Protein 7MSL (pdb70)

Foldseek 3Di:
DDDDLVCPVVQLDPVNLVVLPPDPPVPSVVVNVVSVVVVVVSVVVVVVVVVVVVVVVVVVVVVVVVVVVVVVVVVVVVVVVVVVVDDD

Secondary structure (DSSP, 8-state):
----TTTHHHHS-HHHHHHGGGS-HHHHHHHHHHHHHHHHHHHHHHHHHHHHHHHHHHHHHHHHHHHHHHHHHHHHHHHHHHHTT---

Sequence (88 aa):
MKITSSNFATIATSENFAKLSSVLPKNHREPIKGLFKSAVEQFSSARDFFKNENYSKELAEKFNKEAVNEAVEKLQKAIDLAEKQGIQF

Solvent-accessible surface area: 7779 Å² total; per-residue (Å²): 209,170,89,64,91,106,42,33,62,100,38,29,47,100,70,47,58,61,147,30,70,128,53,88,137,98,104,59,88,79,71,38,34,134,45,107,66,44,55,106,138,60,44,65,58,97,87,136,139,122,87,86,58,133,52,120,68,73,61,92,127,120,96,143,105,54,86,93,91,58,93,117,132,118,100,132,53,53,53,92,24,94,160,146,45,93,163,164

Structure (mmCIF, N/CA/C/O backbone):
data_7MSL
#
_entry.id   7MSL
#
_cell.length_a   82.450
_cell.length_b   82.450
_cell.length_c   27.340
_cell.angle_alpha   90.000
_cell.angle_beta   90.000
_cell.angle_gamma   90.000
#
_symmetry.space_group_name_H-M   'P 4 21 2'
#
loop_
_entity.id
_entity.type
_entity.pdbx_description
1 polymer AcrIIC4
2 non-polymer 'IODIDE ION'
3 water water
#
loop_
_atom_site.group_PDB
_atom_site.id
_atom_site.type_symbol
_atom_site.label_atom_id
_atom_site.label_alt_id
_atom_site.label_comp_id
_atom_site.label_asym_id
_atom_site.label_entity_id
_atom_site.label_seq_id
_atom_site.pdbx_PDB_ins_code
_atom_site.Cartn_x
_atom_site.Cartn_y
_atom_site.Cartn_z
_atom_site.occupancy
_atom_site.B_iso_or_equiv
_atom_site.auth_seq_id
_atom_site.auth_comp_id
_atom_site.auth_asym_id
_atom_site.auth_atom_id
_atom_site.pdbx_PDB_model_num
ATOM 1 N N . MET A 1 5 ? 58.45431 12.09271 -3.69683 1.000 70.66036 1 MET A N 1
ATOM 2 C CA . MET A 1 5 ? 57.12387 12.65137 -3.47023 1.000 70.06270 1 MET A CA 1
ATOM 3 C C . MET A 1 5 ? 57.21179 14.04787 -2.85112 1.000 66.12041 1 MET A C 1
ATOM 4 O O . MET A 1 5 ? 57.51693 14.19261 -1.66629 1.000 61.73054 1 MET A O 1
ATOM 9 N N . LYS A 1 6 ? 56.93757 15.06937 -3.66182 1.000 62.69902 2 LYS A N 1
ATOM 10 C CA . LYS A 1 6 ? 57.09232 16.46260 -3.26183 1.000 56.89378 2 LYS A CA 1
ATOM 11 C C . LYS A 1 6 ? 55.75976 17.02714 -2.78668 1.000 53.89914 2 LYS A C 1
ATOM 12 O O . LYS A 1 6 ? 54.75066 16.93672 -3.49416 1.000 60.56459 2 LYS A O 1
ATOM 18 N N . ILE A 1 7 ? 55.76873 17.62481 -1.59868 1.000 38.74088 3 ILE A N 1
ATOM 19 C CA . ILE A 1 7 ? 54.57005 18.13431 -0.94956 1.000 32.12969 3 ILE A CA 1
ATOM 20 C C . ILE A 1 7 ? 54.54786 19.65148 -1.06583 1.000 35.12221 3 ILE A C 1
ATOM 21 O O . ILE A 1 7 ? 55.57995 20.31703 -0.91136 1.000 34.54837 3 ILE A O 1
ATOM 26 N N . THR A 1 8 ? 53.37634 20.19065 -1.37952 1.000 36.31830 4 THR A N 1
ATOM 27 C CA . THR A 1 8 ? 53.15290 21.62887 -1.42879 1.000 38.01780 4 THR A CA 1
ATOM 28 C C . THR A 1 8 ? 51.85228 21.94275 -0.70125 1.000 39.24280 4 THR A C 1
ATOM 29 O O . THR A 1 8 ? 51.12965 21.04694 -0.25383 1.000 44.44162 4 THR A O 1
ATOM 33 N N . SER A 1 9 ? 51.55376 23.23738 -0.59125 1.000 38.00499 5 SER A N 1
ATOM 34 C CA . SER A 1 9 ? 50.28398 23.65272 -0.00795 1.000 37.23382 5 SER A CA 1
ATOM 35 C C . SER A 1 9 ? 49.10102 23.12917 -0.81065 1.000 38.49194 5 SER A C 1
ATOM 36 O O . SER A 1 9 ? 48.05112 22.81712 -0.23832 1.000 39.83902 5 SER A O 1
ATOM 39 N N . SER A 1 10 ? 49.25991 23.00502 -2.12936 1.000 45.77139 6 SER A N 1
ATOM 40 C CA . SER A 1 10 ? 48.14440 22.63930 -2.99418 1.000 48.24630 6 SER A CA 1
ATOM 41 C C . SER A 1 10 ? 47.77606 21.16681 -2.85820 1.000 47.31913 6 SER A C 1
ATOM 42 O O . SER A 1 10 ? 46.59471 20.81423 -2.93829 1.000 47.68869 6 SER A O 1
ATOM 45 N N . ASN A 1 11 ? 48.76130 20.29232 -2.65485 1.000 40.37576 7 ASN A N 1
ATOM 46 C CA . ASN A 1 11 ? 48.51498 18.85492 -2.61866 1.000 39.25445 7 ASN A CA 1
ATOM 47 C C . ASN A 1 11 ? 48.55450 18.27808 -1.20921 1.000 34.01305 7 ASN A C 1
ATOM 48 O O . ASN A 1 11 ? 48.43947 17.05777 -1.05341 1.000 37.52713 7 ASN A O 1
ATOM 53 N N . PHE A 1 12 ? 48.72924 19.12257 -0.18686 1.000 31.06252 8 PHE A N 1
ATOM 54 C CA . PHE A 1 12 ? 48.82568 18.64345 1.19008 1.000 32.35526 8 PHE A CA 1
ATOM 55 C C . PHE A 1 12 ? 47.68171 17.69453 1.53413 1.000 26.38261 8 PHE A C 1
ATOM 56 O O . PHE A 1 12 ? 47.90703 16.57114 2.00035 1.000 28.49053 8 PHE A O 1
ATOM 64 N N . ALA A 1 13 ? 46.44381 18.13316 1.29842 1.000 24.46822 9 ALA A N 1
ATOM 65 C CA . ALA A 1 13 ? 45.27424 17.36364 1.70325 1.000 27.73603 9 ALA A CA 1
ATOM 66 C C . ALA A 1 13 ? 45.14043 16.05665 0.94057 1.000 35.99527 9 ALA A C 1
ATOM 67 O O . ALA A 1 13 ? 44.50841 15.12540 1.44766 1.000 32.75013 9 ALA A O 1
ATOM 69 N N . THR A 1 14 ? 45.70059 15.96732 -0.26636 1.000 38.78102 10 THR A N 1
ATOM 70 C CA . THR A 1 14 ? 45.64312 14.71681 -1.00841 1.000 42.55850 10 THR A CA 1
ATOM 71 C C . THR A 1 14 ? 46.63350 13.68412 -0.49056 1.000 36.72875 10 THR A C 1
ATOM 72 O O . THR A 1 14 ? 46.49592 12.50047 -0.81613 1.000 41.18417 10 THR A O 1
ATOM 76 N N . ILE A 1 15 ? 47.61987 14.09244 0.30641 1.000 30.62839 11 ILE A N 1
ATOM 77 C CA . ILE A 1 15 ? 48.61737 13.17907 0.84238 1.000 28.77858 11 ILE A CA 1
ATOM 78 C C . ILE A 1 15 ? 48.39415 12.89976 2.32478 1.000 31.68200 11 ILE A C 1
ATOM 79 O O . ILE A 1 15 ? 48.55087 11.76069 2.77349 1.000 28.52348 11 ILE A O 1
ATOM 84 N N . ALA A 1 16 ? 48.02223 13.92037 3.09980 1.000 27.43842 12 ALA A N 1
ATOM 85 C CA . ALA A 1 16 ? 47.75914 13.76456 4.53161 1.000 24.87868 12 ALA A CA 1
ATOM 86 C C . ALA A 1 16 ? 46.36362 13.17219 4.71885 1.000 32.40371 12 ALA A C 1
ATOM 87 O O . ALA A 1 16 ? 45.40458 13.84831 5.09963 1.000 29.04606 12 ALA A O 1
ATOM 89 N N . THR A 1 17 ? 46.25559 11.87255 4.46447 1.000 23.69411 13 THR A N 1
ATOM 90 C CA . THR A 1 17 ? 44.98086 11.17183 4.51244 1.000 23.39894 13 THR A CA 1
ATOM 91 C C . THR A 1 17 ? 45.03725 10.04043 5.53251 1.000 28.74960 13 THR A C 1
ATOM 92 O O . THR A 1 17 ? 46.11921 9.58675 5.93183 1.000 28.32579 13 THR A O 1
ATOM 96 N N . SER A 1 18 ? 43.84061 9.57943 5.92993 1.000 28.22323 14 SER A N 1
ATOM 97 C CA . SER A 1 18 ? 43.73256 8.42032 6.80540 1.000 28.62021 14 SER A CA 1
ATOM 98 C C . SER A 1 18 ? 44.42582 7.21777 6.19216 1.000 27.34031 14 SER A C 1
ATOM 99 O O . SER A 1 18 ? 45.12076 6.47118 6.89030 1.000 31.41149 14 SER A O 1
ATOM 102 N N . GLU A 1 19 ? 44.23076 7.00610 4.88632 1.000 32.26065 15 GLU A N 1
ATOM 103 C CA . GLU A 1 19 ? 44.83433 5.85819 4.21796 1.000 37.62049 15 GLU A CA 1
ATOM 104 C C . GLU A 1 19 ? 46.35052 5.87617 4.35229 1.000 36.28128 15 GLU A C 1
ATOM 105 O O . GLU A 1 19 ? 46.96620 4.84807 4.65382 1.000 30.74089 15 GLU A O 1
ATOM 107 N N . ASN A 1 20 ? 46.97310 7.03836 4.14643 1.000 28.94330 16 ASN A N 1
ATOM 108 C CA . ASN A 1 20 ? 48.42795 7.09918 4.23464 1.000 30.60918 16 ASN A CA 1
ATOM 109 C C . ASN A 1 20 ? 48.90110 6.97069 5.67690 1.000 28.15716 16 ASN A C 1
ATOM 110 O O . ASN A 1 20 ? 49.90799 6.30599 5.94340 1.000 33.64047 16 ASN A O 1
ATOM 115 N N . PHE A 1 21 ? 48.17915 7.58485 6.62102 1.000 29.35181 17 PHE A N 1
ATOM 116 C CA . PHE A 1 21 ? 48.53363 7.45380 8.03254 1.000 24.06874 17 PHE A CA 1
ATOM 117 C C . PHE A 1 21 ? 48.52267 5.99241 8.46391 1.000 30.87858 17 PHE A C 1
ATOM 118 O O . PHE A 1 21 ? 49.43302 5.53397 9.16752 1.000 30.98748 17 PHE A O 1
ATOM 126 N N . ALA A 1 22 ? 47.50618 5.24286 8.02784 1.000 29.45799 18 ALA A N 1
ATOM 127 C CA . ALA A 1 22 ? 47.39410 3.83510 8.39502 1.000 35.30994 18 ALA A CA 1
ATOM 128 C C . ALA A 1 22 ? 48.57075 3.01776 7.88067 1.000 34.52591 18 ALA A C 1
ATOM 129 O O . ALA A 1 22 ? 48.94537 2.01662 8.50336 1.000 36.08545 18 ALA A O 1
ATOM 131 N N . LYS A 1 23 ? 49.16203 3.41563 6.75000 1.000 27.21532 19 LYS A N 1
ATOM 132 C CA . LYS A 1 23 ? 50.31847 2.68466 6.23477 1.000 31.98021 19 LYS A CA 1
ATOM 133 C C . LYS A 1 23 ? 51.46704 2.68024 7.23362 1.000 29.39241 19 LYS A C 1
ATOM 134 O O . LYS A 1 23 ? 52.28545 1.74960 7.23783 1.000 26.73115 19 LYS A O 1
ATOM 140 N N . LEU A 1 24 ? 51.54486 3.70545 8.08750 1.000 28.77227 20 LEU A N 1
ATOM 141 C CA . LEU A 1 24 ? 52.63777 3.80475 9.05104 1.000 29.28513 20 LEU A CA 1
ATOM 142 C C . LEU A 1 24 ? 52.54174 2.77235 10.16796 1.000 30.69450 20 LEU A C 1
ATOM 143 O O . LEU A 1 24 ? 53.53678 2.54979 10.86585 1.000 29.03751 20 LEU A O 1
ATOM 148 N N . SER A 1 25 ? 51.37899 2.13613 10.35474 1.000 30.01095 21 SER A N 1
ATOM 149 C CA A SER A 1 25 ? 51.19165 1.22235 11.47915 0.542 28.31555 21 SER A CA 1
ATOM 150 C CA B SER A 1 25 ? 51.21309 1.23610 11.49093 0.458 28.69672 21 SER A CA 1
ATOM 151 C C . SER A 1 25 ? 52.09248 -0.00431 11.39716 1.000 28.00394 21 SER A C 1
ATOM 152 O O . SER A 1 25 ? 52.33016 -0.65124 12.42146 1.000 30.43943 21 SER A O 1
ATOM 157 N N . VAL A 1 26 ? 52.59694 -0.33872 10.20871 1.000 29.15207 22 VAL A N 1
ATOM 158 C CA . VAL A 1 26 ? 53.45068 -1.51548 10.07938 1.000 35.71681 22 VAL A CA 1
ATOM 159 C C . VAL A 1 26 ? 54.86619 -1.27223 10.60469 1.000 34.03602 22 VAL A C 1
ATOM 160 O O . VAL A 1 26 ? 55.58000 -2.23799 10.90153 1.000 29.37847 22 VAL A O 1
ATOM 164 N N . LEU A 1 27 ? 55.29006 -0.02074 10.75443 1.000 29.21020 23 LEU A N 1
ATOM 165 C CA . LEU A 1 27 ? 56.65861 0.24578 11.18332 1.000 30.74774 23 LEU A CA 1
ATOM 166 C C . LEU A 1 27 ? 56.84104 -0.11319 12.65624 1.000 32.25973 23 LEU A C 1
ATOM 167 O O . LEU A 1 27 ? 55.93564 0.11365 13.46547 1.000 29.55627 23 LEU A O 1
ATOM 172 N N . PRO A 1 28 ? 58.00298 -0.64678 13.03912 1.000 27.89678 24 PRO A N 1
ATOM 173 C CA . PRO A 1 28 ? 58.31451 -0.78063 14.46676 1.000 31.18503 24 PRO A CA 1
ATOM 174 C C . PRO A 1 28 ? 58.24298 0.56556 15.17269 1.000 32.39233 24 PRO A C 1
ATOM 175 O O . PRO A 1 28 ? 58.41389 1.62863 14.56735 1.000 29.87983 24 PRO A O 1
ATOM 179 N N . LYS A 1 29 ? 58.01267 0.49512 16.48763 1.000 33.70327 25 LYS A N 1
ATOM 180 C CA . LYS A 1 29 ? 57.67344 1.68584 17.26745 1.000 35.99149 25 LYS A CA 1
ATOM 181 C C . LYS A 1 29 ? 58.73968 2.77300 17.15499 1.000 35.35789 25 LYS A C 1
ATOM 182 O O . LYS A 1 29 ? 58.41201 3.96608 17.10215 1.000 32.44911 25 LYS A O 1
ATOM 188 N N . ASN A 1 30 ? 60.02155 2.38859 17.13136 1.000 36.55190 26 ASN A N 1
ATOM 189 C CA . ASN A 1 30 ? 61.08576 3.39059 17.15147 1.000 37.47495 26 ASN A CA 1
ATOM 190 C C . ASN A 1 30 ? 61.06171 4.27431 15.90593 1.000 34.38689 26 ASN A C 1
ATOM 191 O O . ASN A 1 30 ? 61.49114 5.43278 15.96172 1.000 37.83978 26 ASN A O 1
ATOM 196 N N . HIS A 1 31 ? 60.56417 3.75901 14.78171 1.000 29.63175 27 HIS A N 1
ATOM 197 C CA . HIS A 1 31 ? 60.34789 4.57354 13.59176 1.000 30.39793 27 HIS A CA 1
ATOM 198 C C . HIS A 1 31 ? 58.91673 5.06961 13.45627 1.000 36.46707 27 HIS A C 1
ATOM 199 O O . HIS A 1 31 ? 58.69949 6.16318 12.92156 1.000 34.33907 27 HIS A O 1
ATOM 206 N N . ARG A 1 32 ? 57.94478 4.29349 13.93896 1.000 25.70793 28 ARG A N 1
ATOM 207 C CA . ARG A 1 32 ? 56.53719 4.62896 13.74111 1.000 30.52898 28 ARG A CA 1
ATOM 208 C C . ARG A 1 32 ? 56.14545 5.88062 14.51619 1.000 31.25190 28 ARG A C 1
ATOM 209 O O . ARG A 1 32 ? 55.47841 6.77852 13.97915 1.000 32.31380 28 ARG A O 1
ATOM 217 N N . GLU A 1 33 ? 56.54468 5.96357 15.77544 1.000 28.42651 29 GLU A N 1
ATOM 218 C CA . GLU A 1 33 ? 56.04195 7.05345 16.60361 1.000 38.77143 29 GLU A CA 1
ATOM 219 C C . GLU A 1 33 ? 56.64042 8.40524 16.21301 1.000 33.32392 29 GLU A C 1
ATOM 220 O O . GLU A 1 33 ? 55.89633 9.39013 16.13350 1.000 28.86017 29 GLU A O 1
ATOM 226 N N . PRO A 1 34 ? 57.94690 8.51503 15.94046 1.000 29.87950 30 PRO A N 1
ATOM 227 C CA . PRO A 1 34 ? 58.45053 9.80254 15.42960 1.000 33.01313 30 PRO A CA 1
ATOM 228 C C . PRO A 1 34 ? 57.77928 10.22949 14.13785 1.000 32.39041 30 PRO A C 1
ATOM 229 O O . PRO A 1 34 ? 57.44706 11.40969 13.97319 1.000 28.62011 30 PRO A O 1
ATOM 233 N N . ILE A 1 35 ? 57.54935 9.29163 13.22029 1.000 29.82450 31 ILE A N 1
ATOM 234 C CA . ILE A 1 35 ? 56.96492 9.64258 11.93058 1.000 27.53847 31 ILE A CA 1
ATOM 235 C C . ILE A 1 35 ? 55.50279 10.04335 12.09718 1.000 27.40458 31 ILE A C 1
ATOM 236 O O . ILE A 1 35 ? 55.06726 11.07988 11.57741 1.000 22.77644 31 ILE A O 1
ATOM 241 N N . LYS A 1 36 ? 54.73048 9.24176 12.84146 1.000 26.37236 32 LYS A N 1
ATOM 242 C CA . LYS A 1 36 ? 53.34856 9.61412 13.15034 1.000 26.01336 32 LYS A CA 1
ATOM 243 C C . LYS A 1 36 ? 53.27812 10.96540 13.84838 1.000 32.03387 32 LYS A C 1
ATOM 244 O O . LYS A 1 36 ? 52.34044 11.74159 13.61895 1.000 27.12795 32 LYS A O 1
ATOM 250 N N . GLY A 1 37 ? 54.24108 11.25282 14.72726 1.000 28.80667 33 GLY A N 1
ATOM 251 C CA . GLY A 1 37 ? 54.23575 12.53161 15.41908 1.000 36.25460 33 GLY A CA 1
ATOM 252 C C . GLY A 1 37 ? 54.34824 13.70770 14.46842 1.000 34.02295 33 GLY A C 1
ATOM 253 O O . GLY A 1 37 ? 53.61517 14.69394 14.59739 1.000 28.76123 33 GLY A O 1
ATOM 254 N N . LEU A 1 38 ? 55.26726 13.61434 13.49960 1.000 28.39162 34 LEU A N 1
ATOM 255 C CA . LEU A 1 38 ? 55.41525 14.65288 12.48075 1.000 30.12589 34 LEU A CA 1
ATOM 256 C C . LEU A 1 38 ? 54.16711 14.76733 11.61741 1.000 30.93342 34 LEU A C 1
ATOM 257 O O . LEU A 1 38 ? 53.74108 15.87520 11.26556 1.000 25.74636 34 LEU A O 1
ATOM 262 N N . PHE A 1 39 ? 53.60708 13.62329 11.22681 1.000 21.55205 35 PHE A N 1
ATOM 263 C CA . PHE A 1 39 ? 52.37494 13.58908 10.44444 1.000 22.17674 35 PHE A CA 1
ATOM 264 C C . PHE A 1 39 ? 51.25150 14.31964 11.17080 1.000 25.45703 35 PHE A C 1
ATOM 265 O O . PHE A 1 39 ? 50.59018 15.19204 10.59875 1.000 27.70183 35 PHE A O 1
ATOM 273 N N . LYS A 1 40 ? 51.03226 13.98177 12.44348 1.000 24.93739 36 LYS A N 1
ATOM 274 C CA . LYS A 1 40 ? 49.94673 14.59735 13.19776 1.000 25.65841 36 LYS A CA 1
ATOM 275 C C . LYS A 1 40 ? 50.19868 16.08223 13.41747 1.000 25.71240 36 LYS A C 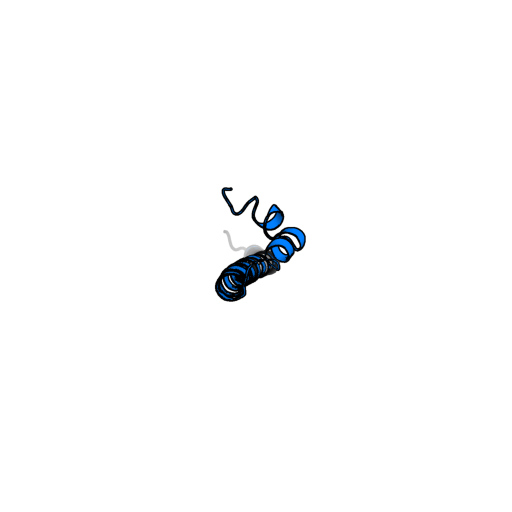1
ATOM 276 O O . LYS A 1 40 ? 49.27320 16.89281 13.30467 1.000 23.49840 36 LYS A O 1
ATOM 282 N N . SER A 1 41 ? 51.44566 16.45949 13.72407 1.000 28.28454 37 SER A N 1
ATOM 283 C CA . SER A 1 41 ? 51.75943 17.87556 13.89114 1.000 28.60123 37 SER A CA 1
ATOM 284 C C . SER A 1 41 ? 51.50131 18.64628 12.60575 1.000 20.51433 37 SER A C 1
ATOM 285 O O . SER A 1 41 ? 50.95396 19.75549 12.63823 1.000 26.65642 37 SER A O 1
ATOM 288 N N . ALA A 1 42 ? 51.90996 18.08064 11.46753 1.000 20.97056 38 ALA A N 1
ATOM 289 C CA . ALA A 1 42 ? 51.66329 18.71714 10.17900 1.000 24.92024 38 ALA A CA 1
ATOM 290 C C . ALA A 1 42 ? 50.17174 18.96625 9.96511 1.000 31.91814 38 ALA A C 1
ATOM 291 O O . ALA A 1 42 ? 49.75773 20.10146 9.68710 1.000 23.24255 38 ALA A O 1
ATOM 293 N N . VAL A 1 43 ? 49.34504 17.92115 10.12372 1.000 20.69367 39 VAL A N 1
ATOM 294 C CA . VAL A 1 43 ? 47.89845 18.07026 9.92443 1.000 23.16302 39 VAL A CA 1
ATOM 295 C C . VAL A 1 43 ? 47.32274 19.10089 10.89172 1.000 22.39612 39 VAL A C 1
ATOM 296 O O . VAL A 1 43 ? 46.49629 19.93897 10.50818 1.000 26.34158 39 VAL A O 1
ATOM 300 N N . GLU A 1 44 ? 47.72503 19.04260 12.16410 1.000 22.27899 40 GLU A N 1
ATOM 301 C CA . GLU A 1 44 ? 47.17261 19.96794 13.14798 1.000 29.04345 40 GLU A CA 1
ATOM 302 C C . GLU A 1 44 ? 47.50915 21.41131 12.79558 1.000 30.02581 40 GLU A C 1
ATOM 303 O O . GLU A 1 44 ? 46.64510 22.29129 12.86995 1.000 27.22872 40 GLU A O 1
ATOM 309 N N . GLN A 1 45 ? 48.75649 21.67339 12.39918 1.000 27.34117 41 GLN A N 1
ATOM 310 C CA . GLN A 1 45 ? 49.11889 23.04057 12.03811 1.000 31.54290 41 GLN A CA 1
ATOM 311 C C . GLN A 1 45 ? 48.40763 23.47563 10.76466 1.000 31.14684 41 GLN A C 1
ATOM 312 O O . GLN A 1 45 ? 47.94408 24.62008 10.66694 1.000 28.67240 41 GLN A O 1
ATOM 318 N N . PHE A 1 46 ? 48.30987 22.57187 9.78090 1.000 26.30294 42 PHE A N 1
ATOM 319 C CA . PHE A 1 46 ? 47.62875 22.89411 8.52939 1.000 26.78786 42 PHE A CA 1
ATOM 320 C C . PHE A 1 46 ? 46.15224 23.18307 8.76320 1.000 27.75810 42 PHE A C 1
ATOM 321 O O . PHE A 1 46 ? 45.61340 24.17424 8.24750 1.000 34.35807 42 PHE A O 1
ATOM 329 N N . SER A 1 47 ? 45.48342 22.32707 9.54229 1.000 23.42365 43 SER A N 1
ATOM 330 C CA . SER A 1 47 ? 44.08466 22.55448 9.89187 1.000 30.15978 43 SER A CA 1
ATOM 331 C C . SER A 1 47 ? 43.90204 23.88386 10.62193 1.000 26.43684 43 SER A C 1
ATOM 332 O O . SER A 1 47 ? 42.94307 24.62298 10.35810 1.000 28.43140 43 SER A O 1
ATOM 335 N N . SER A 1 48 ? 44.82608 24.21776 11.52912 1.000 31.96439 44 SER A N 1
ATOM 336 C CA . SER A 1 48 ? 44.72855 25.48302 12.25413 1.000 35.36694 44 SER A CA 1
ATOM 337 C C . SER A 1 48 ? 44.90402 26.67337 11.32162 1.000 33.32634 44 SER A C 1
ATOM 338 O O . SER A 1 48 ? 44.21541 27.68954 11.47398 1.000 30.83353 44 SER A O 1
ATOM 341 N N . ALA A 1 49 ? 45.83306 26.57609 10.36261 1.000 29.16542 45 ALA A N 1
ATOM 342 C CA . ALA A 1 49 ? 45.96367 27.62425 9.35561 1.000 34.97598 45 ALA A CA 1
ATOM 343 C C . ALA A 1 49 ? 44.68278 27.78170 8.54657 1.000 32.50686 45 ALA A C 1
ATOM 344 O O . ALA A 1 49 ? 44.32568 28.90221 8.15516 1.000 29.87883 45 ALA A O 1
ATOM 346 N N . ARG A 1 50 ? 43.97292 26.68213 8.29432 1.000 30.70417 46 ARG A N 1
ATOM 347 C CA . ARG A 1 50 ? 42.67953 26.78707 7.62999 1.000 33.34416 46 ARG A CA 1
ATOM 348 C C . ARG A 1 50 ? 41.67159 27.52245 8.50622 1.000 36.60502 46 ARG A C 1
ATOM 349 O O . ARG A 1 50 ? 40.96288 28.42059 8.03277 1.000 38.94919 46 ARG A O 1
ATOM 357 N N . ASP A 1 51 ? 41.58636 27.14958 9.78925 1.000 32.07359 47 ASP A N 1
ATOM 358 C CA . ASP A 1 51 ? 40.65912 27.82503 10.69489 1.000 31.03218 47 ASP A CA 1
ATOM 359 C C . ASP A 1 51 ? 40.99211 29.30524 10.81643 1.000 29.91489 47 ASP A C 1
ATOM 360 O O . ASP A 1 51 ? 40.09454 30.15540 10.83852 1.000 33.06702 47 ASP A O 1
ATOM 365 N N . PHE A 1 52 ? 42.28217 29.62320 10.91102 1.000 30.25100 48 PHE A N 1
ATOM 366 C CA . PHE A 1 52 ? 42.70384 31.01588 10.99762 1.000 34.36660 48 PHE A CA 1
ATOM 367 C C . PHE A 1 52 ? 42.28723 31.79067 9.75198 1.000 37.10481 48 PHE A C 1
ATOM 368 O O . PHE A 1 52 ? 41.73160 32.89052 9.85219 1.000 36.01115 48 PHE A O 1
ATOM 376 N N . PHE A 1 53 ? 42.51511 31.21006 8.57058 1.000 39.59432 49 PHE A N 1
ATOM 377 C CA . PHE A 1 53 ? 42.15138 31.86001 7.31369 1.000 37.99866 49 PHE A CA 1
ATOM 378 C C . PHE A 1 53 ? 40.64510 32.10565 7.21795 1.000 37.06409 49 PHE A C 1
ATOM 379 O O . PHE A 1 53 ? 40.20242 33.22505 6.92602 1.000 38.37313 49 PHE A O 1
ATOM 387 N N . LYS A 1 54 ? 39.83778 31.06425 7.44391 1.000 49.64101 50 LYS A N 1
ATOM 388 C CA . LYS A 1 54 ? 38.39090 31.23732 7.36634 1.000 51.53264 50 LYS A CA 1
ATOM 389 C C . LYS A 1 54 ? 37.90792 32.29422 8.35092 1.000 48.19936 50 LYS A C 1
ATOM 390 O O . LYS A 1 54 ? 37.04716 33.11825 8.01592 1.000 47.72508 50 LYS A O 1
ATOM 396 N N . ASN A 1 55 ? 38.46198 32.30309 9.56539 1.000 46.06060 51 ASN A N 1
ATOM 397 C CA . ASN A 1 55 ? 38.04652 33.30751 10.53759 1.000 43.30044 51 ASN A CA 1
ATOM 398 C C . ASN A 1 55 ? 38.50943 34.70099 10.13407 1.000 39.50088 51 ASN A C 1
ATOM 399 O O . ASN A 1 55 ? 37.77297 35.67495 10.31742 1.000 38.10870 51 ASN A O 1
ATOM 404 N N . GLU A 1 56 ? 39.73044 34.81859 9.60300 1.000 38.05065 52 GLU A N 1
ATOM 405 C CA . GLU A 1 56 ? 40.22435 36.12156 9.15939 1.000 35.03824 52 GLU A CA 1
ATOM 406 C C . GLU A 1 56 ? 39.37273 36.67758 8.02715 1.000 35.98162 52 GLU A C 1
ATOM 407 O O . GLU A 1 56 ? 39.10822 37.88469 7.97200 1.000 38.73826 52 GLU A O 1
ATOM 413 N N . ASN A 1 57 ? 38.97030 35.81535 7.09465 1.000 41.00411 53 ASN A N 1
ATOM 414 C CA . ASN A 1 57 ? 38.10078 36.23728 6.00267 1.000 48.59856 53 ASN A CA 1
ATOM 415 C C . ASN A 1 57 ? 36.76208 36.74163 6.53299 1.000 40.80570 53 ASN A C 1
ATOM 416 O O . ASN A 1 57 ? 36.29381 37.82798 6.15632 1.000 39.79939 53 ASN A O 1
ATOM 421 N N . TYR A 1 58 ? 36.14919 35.98043 7.44355 1.000 42.35969 54 TYR A N 1
ATOM 422 C CA . TYR A 1 58 ? 34.84320 36.35330 7.98143 1.000 42.78874 54 TYR A CA 1
ATOM 423 C C . TYR A 1 58 ? 34.92417 37.63093 8.81442 1.000 41.91566 54 TYR A C 1
ATOM 424 O O . TYR A 1 58 ? 34.06947 38.52179 8.68921 1.000 39.70582 54 TYR A O 1
ATOM 433 N N . SER A 1 59 ? 35.94741 37.74601 9.66494 1.000 36.37767 55 SER A N 1
ATOM 434 C CA . SER A 1 59 ? 36.12530 38.96522 10.44615 1.000 43.12487 55 SER A CA 1
ATOM 435 C C . SER A 1 59 ? 36.33941 40.17362 9.54245 1.000 41.41882 55 SER A C 1
ATOM 436 O O . SER A 1 59 ? 35.76468 41.24033 9.77979 1.000 34.84195 55 SER A O 1
ATOM 439 N N . LYS A 1 60 ? 37.16851 40.02327 8.50385 1.000 35.12855 56 LYS A N 1
ATOM 440 C CA . LYS A 1 60 ? 37.37677 41.10392 7.54545 1.000 35.01342 56 LYS A CA 1
ATOM 441 C C . LYS A 1 60 ? 36.06779 41.51980 6.89167 1.000 34.30903 56 LYS A C 1
ATOM 442 O O . LYS A 1 60 ? 35.76381 42.71209 6.79567 1.000 36.55805 56 LYS A O 1
ATOM 448 N N . GLU A 1 61 ? 35.28251 40.54518 6.42241 1.000 42.10715 57 GLU A N 1
ATOM 449 C CA . GLU A 1 61 ? 34.01110 40.87594 5.78586 1.000 41.67806 57 GLU A CA 1
ATOM 450 C C . GLU A 1 61 ? 33.07612 41.57571 6.75935 1.000 38.11705 57 GLU A C 1
ATOM 451 O O . GLU A 1 61 ? 32.41012 42.54825 6.39479 1.000 35.92250 57 GLU A O 1
ATOM 457 N N . LEU A 1 62 ? 33.00233 41.08695 7.99916 1.000 35.72857 58 LEU A N 1
ATOM 458 C CA . LEU A 1 62 ? 32.14601 41.72720 8.99329 1.000 37.19238 58 LEU A CA 1
ATOM 459 C C . LEU A 1 62 ? 32.61273 43.15076 9.27162 1.000 38.91368 58 LEU A C 1
ATOM 460 O O . LEU A 1 62 ? 31.79602 44.07466 9.39460 1.000 40.51600 58 LEU A O 1
ATOM 465 N N . ALA A 1 63 ? 33.93088 43.35432 9.34259 1.000 34.86496 59 ALA A N 1
ATOM 466 C CA . ALA A 1 63 ? 34.45288 44.69613 9.56996 1.000 33.60212 59 ALA A CA 1
ATOM 467 C C . ALA A 1 63 ? 34.15856 45.61596 8.38726 1.000 38.85984 59 ALA A C 1
ATOM 468 O O . ALA A 1 63 ? 33.77985 46.77718 8.58021 1.000 33.10724 59 ALA A O 1
ATOM 470 N N . GLU A 1 64 ? 34.31950 45.11451 7.15734 1.000 41.72037 60 GLU A N 1
ATOM 471 C CA . GLU A 1 64 ? 34.05127 45.93405 5.97680 1.000 37.03302 60 GLU A CA 1
ATOM 472 C C . GLU A 1 64 ? 32.59514 46.37615 5.92813 1.000 34.10080 60 GLU A C 1
ATOM 473 O O . GLU A 1 64 ? 32.30229 47.53255 5.60041 1.000 33.73471 60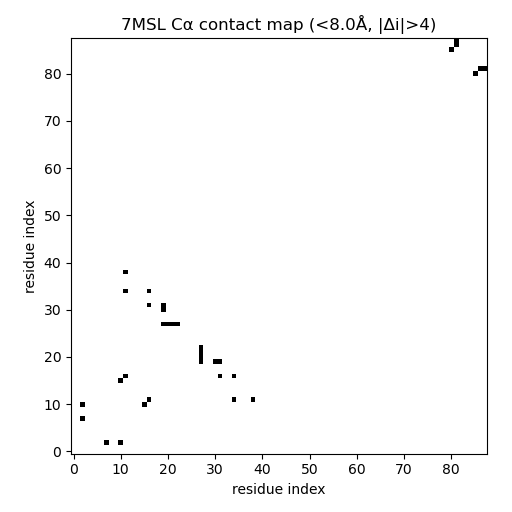 GLU A O 1
ATOM 479 N N . LYS A 1 65 ? 31.66711 45.45745 6.22309 1.000 35.67708 61 LYS A N 1
ATOM 480 C CA . LYS A 1 65 ? 30.25349 45.81458 6.22173 1.000 38.78769 61 LYS A CA 1
ATOM 481 C C . LYS A 1 65 ? 29.96716 46.92071 7.23218 1.000 36.10385 61 LYS A C 1
ATOM 482 O O . LYS A 1 65 ? 29.23636 47.87294 6.93343 1.000 40.53343 61 LYS A O 1
ATOM 488 N N . PHE A 1 66 ? 30.55753 46.82811 8.42485 1.000 36.14739 62 PHE A N 1
ATOM 489 C CA . PHE A 1 66 ? 30.27367 47.81112 9.46207 1.000 37.78442 62 PHE A CA 1
ATOM 490 C C . PHE A 1 66 ? 30.99322 49.13066 9.20206 1.000 36.32282 62 PHE A C 1
ATOM 491 O O . PHE A 1 66 ? 30.47519 50.19537 9.56130 1.000 41.08517 62 PHE A O 1
ATOM 499 N N . ASN A 1 67 ? 32.16216 49.09084 8.55490 1.000 32.00238 63 ASN A N 1
ATOM 500 C CA . ASN A 1 67 ? 32.83649 50.33261 8.18770 1.000 30.17264 63 ASN A CA 1
ATOM 501 C C . ASN A 1 67 ? 32.10604 51.04129 7.04907 1.000 35.89052 63 ASN A C 1
ATOM 502 O O . ASN A 1 67 ? 32.00218 52.27473 7.04622 1.000 35.43285 63 ASN A O 1
ATOM 507 N N . LYS A 1 68 ? 31.59461 50.28129 6.07316 1.000 26.94077 64 LYS A N 1
ATOM 508 C CA . LYS A 1 68 ? 30.74462 50.87286 5.04149 1.000 32.68873 64 LYS A CA 1
ATOM 509 C C . LYS A 1 68 ? 29.56920 51.61401 5.66549 1.000 31.98009 64 LYS A C 1
ATOM 510 O O . LYS A 1 68 ? 29.19225 52.70019 5.20650 1.000 30.37127 64 LYS A O 1
ATOM 516 N N . GLU A 1 69 ? 28.98290 51.04226 6.72039 1.000 32.75655 65 GLU A N 1
ATOM 517 C CA . GLU A 1 69 ? 27.87119 51.69534 7.39928 1.000 31.05510 65 GLU A CA 1
ATOM 518 C C . GLU A 1 69 ? 28.33256 52.95085 8.12966 1.000 32.27224 65 GLU A C 1
ATOM 519 O O . GLU A 1 69 ? 27.60710 53.95104 8.15986 1.000 28.46503 65 GLU A O 1
ATOM 525 N N . ALA A 1 70 ? 29.53344 52.91931 8.71036 1.000 25.45965 66 ALA A N 1
ATOM 526 C CA . ALA A 1 70 ? 30.09894 54.11822 9.32998 1.000 25.06949 66 ALA A CA 1
ATOM 527 C C . ALA A 1 70 ? 30.30449 55.23247 8.31025 1.000 27.88369 66 ALA A C 1
ATOM 528 O O . ALA A 1 70 ? 30.00855 56.40364 8.58862 1.000 27.82520 66 ALA A O 1
ATOM 530 N N . VAL A 1 71 ? 30.82561 54.89459 7.12938 1.000 26.14675 67 VAL A N 1
ATOM 531 C CA . VAL A 1 71 ? 31.05927 55.90712 6.10373 1.000 25.40795 67 VAL A CA 1
ATOM 532 C C . VAL A 1 71 ? 29.73731 56.48074 5.60742 1.000 28.87964 67 VAL A C 1
ATOM 533 O O . VAL A 1 71 ? 29.60588 57.70029 5.42256 1.000 24.58113 67 VAL A O 1
ATOM 537 N N . ASN A 1 72 ? 28.74464 55.60959 5.37602 1.000 24.60389 68 ASN A N 1
ATOM 538 C CA . ASN A 1 72 ? 27.40987 56.06163 4.98909 1.000 28.38148 68 ASN A CA 1
ATOM 539 C C . ASN 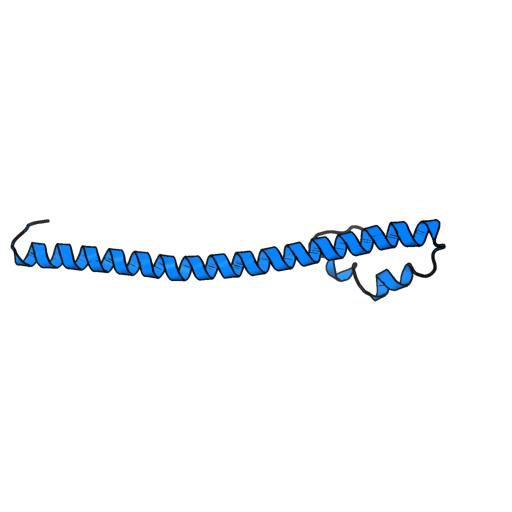A 1 72 ? 26.85979 57.06982 5.98580 1.000 24.44022 68 ASN A C 1
ATOM 540 O O . ASN A 1 72 ? 26.28891 58.09192 5.59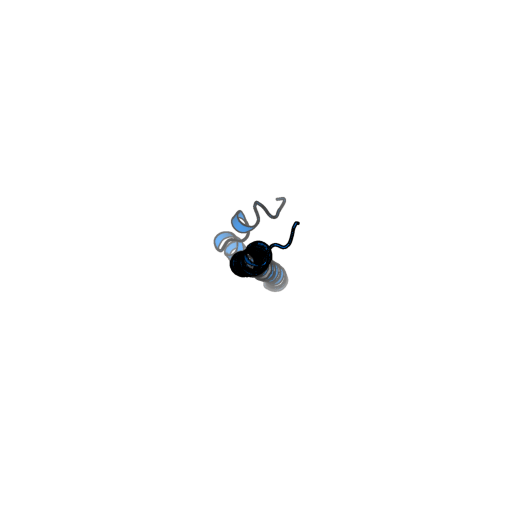613 1.000 24.78808 68 ASN A O 1
ATOM 545 N N . GLU A 1 73 ? 27.00187 56.78323 7.28163 1.000 24.97402 69 GLU A N 1
ATOM 546 C CA . GLU A 1 73 ? 26.47912 57.68568 8.29780 1.000 26.81416 69 GLU A CA 1
ATOM 547 C C . GLU A 1 73 ? 27.22824 59.01282 8.29799 1.000 27.91057 69 GLU A C 1
ATOM 548 O O . GLU A 1 73 ? 26.60579 60.07914 8.34788 1.000 26.73566 69 GLU A O 1
ATOM 554 N N . ALA A 1 74 ? 28.56094 58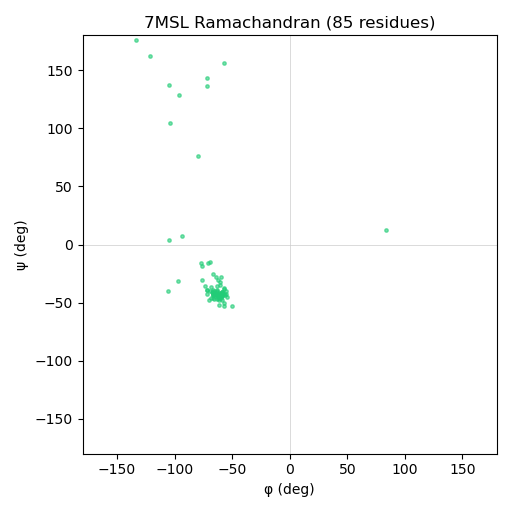.96405 8.24742 1.000 24.90363 70 ALA A N 1
ATOM 555 C CA . ALA A 1 74 ? 29.34588 60.19430 8.14022 1.000 28.84009 70 ALA A CA 1
ATOM 556 C C . ALA A 1 74 ? 28.92155 61.01396 6.92925 1.000 26.58897 70 ALA A C 1
ATOM 557 O O . ALA A 1 74 ? 28.80514 62.24396 7.00998 1.000 27.24262 70 ALA A O 1
ATOM 559 N N . VAL A 1 75 ? 28.69260 60.35011 5.79362 1.000 22.51052 71 VAL A N 1
ATOM 560 C CA . VAL A 1 75 ? 28.23243 61.05901 4.60518 1.000 27.08043 71 VAL A CA 1
ATOM 561 C C . VAL A 1 75 ? 26.85953 61.67744 4.85433 1.000 31.99003 71 VAL A C 1
ATOM 562 O O . VAL A 1 75 ? 26.58880 62.80402 4.42875 1.000 25.58800 71 VAL A O 1
ATOM 566 N N . GLU A 1 76 ? 25.97977 60.96755 5.56619 1.000 32.86895 72 GLU A N 1
ATOM 567 C CA . GLU A 1 76 ? 24.66352 61.54040 5.84804 1.000 25.64137 72 GLU A CA 1
ATOM 568 C C . GLU A 1 76 ? 24.76979 62.75440 6.76420 1.000 24.46041 72 GLU A C 1
ATOM 569 O O . GLU A 1 76 ? 24.04976 63.74534 6.57486 1.000 22.67866 72 GLU A O 1
ATOM 575 N N . LYS A 1 77 ? 25.65941 62.69811 7.75836 1.000 21.79072 73 LYS A N 1
ATOM 576 C CA . LYS A 1 77 ? 25.83309 63.82466 8.67520 1.000 26.90650 73 LYS A CA 1
ATOM 577 C C . LYS A 1 77 ? 26.36548 65.05733 7.95293 1.000 28.42337 73 LYS A C 1
ATOM 578 O O . LYS A 1 77 ? 25.88568 66.17669 8.18425 1.000 24.20672 73 LYS A O 1
ATOM 584 N N . LEU A 1 78 ? 27.36106 64.87878 7.07935 1.000 22.52746 74 LEU A N 1
ATOM 585 C CA . LEU A 1 78 ? 27.87716 66.02183 6.33074 1.000 23.72973 74 LEU A CA 1
ATOM 586 C C . LEU A 1 78 ? 26.82778 66.56270 5.37014 1.000 26.88863 74 LEU A C 1
ATOM 587 O O . LEU A 1 78 ? 26.67074 67.78521 5.23296 1.000 24.70599 74 LEU A O 1
ATOM 592 N N . GLN A 1 79 ? 26.09583 65.66897 4.70064 1.000 23.02596 75 GLN A N 1
ATOM 593 C CA . GLN A 1 79 ? 25.01421 66.11438 3.83103 1.000 24.08196 75 GLN A CA 1
ATOM 594 C C . GLN A 1 79 ? 24.01353 66.96280 4.60312 1.000 26.01734 75 GLN A C 1
ATOM 595 O O . GLN A 1 79 ? 23.57663 68.01247 4.11874 1.000 24.74480 75 GLN A O 1
ATOM 601 N N . LYS A 1 80 ? 23.65977 66.53556 5.81740 1.000 22.85315 76 LYS A N 1
ATOM 602 C CA . LYS A 1 80 ? 22.71621 67.30112 6.62648 1.000 20.77106 76 LYS A CA 1
ATOM 603 C C . LYS A 1 80 ? 23.28590 68.66395 6.99662 1.000 26.50191 76 LYS A C 1
ATOM 604 O O . LYS A 1 80 ? 22.57462 69.67652 6.93478 1.000 22.84728 76 LYS A O 1
ATOM 610 N N . ALA A 1 81 ? 24.56229 68.70551 7.38940 1.000 27.54620 77 ALA A N 1
ATOM 611 C CA . ALA A 1 81 ? 25.19105 69.97285 7.75283 1.000 23.34962 77 ALA A CA 1
ATOM 612 C C . ALA A 1 81 ? 25.23125 70.92686 6.56401 1.000 29.61082 77 ALA A C 1
ATOM 613 O O . ALA A 1 81 ? 24.88552 72.10840 6.68999 1.000 25.52020 77 ALA A O 1
ATOM 615 N N . ILE A 1 82 ? 25.63009 70.42378 5.39326 1.000 21.05345 78 ILE A N 1
ATOM 616 C CA . ILE A 1 82 ? 25.70517 71.26538 4.20391 1.000 26.49044 78 ILE A CA 1
ATOM 617 C C . ILE A 1 82 ? 24.31032 71.71183 3.76770 1.000 31.45477 78 ILE A C 1
ATOM 618 O O . ILE A 1 82 ? 24.10856 72.87598 3.39870 1.000 28.82677 78 ILE A O 1
ATOM 623 N N . ASP A 1 83 ? 23.32671 70.80303 3.79957 1.000 23.21717 79 ASP A N 1
ATOM 624 C CA . ASP A 1 83 ? 21.95305 71.19465 3.46733 1.000 27.20884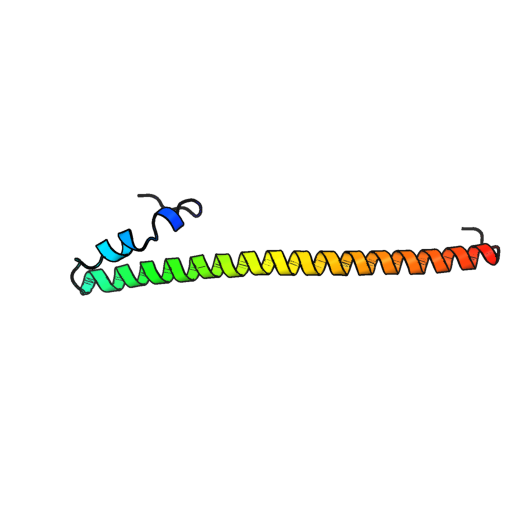 79 ASP A CA 1
ATOM 625 C C . ASP A 1 83 ? 21.44428 72.28316 4.40407 1.000 25.39499 79 ASP A C 1
ATOM 626 O O . ASP A 1 83 ? 20.82325 73.26218 3.96273 1.000 26.88551 79 ASP A O 1
ATOM 631 N N . LEU A 1 84 ? 21.67164 72.11670 5.70883 1.000 19.91959 80 LEU A N 1
ATOM 632 C CA . LEU A 1 84 ? 21.18696 73.10035 6.67018 1.000 25.76225 80 LEU A CA 1
ATOM 633 C C . LEU A 1 84 ? 21.88126 74.44599 6.47452 1.000 26.87445 80 LEU A C 1
ATOM 634 O O . LEU A 1 84 ? 21.22874 75.49892 6.49273 1.000 25.84689 80 LEU A O 1
ATOM 639 N N . ALA A 1 85 ? 23.19819 74.42376 6.25710 1.000 23.70922 81 ALA A N 1
ATOM 640 C CA . ALA A 1 85 ? 23.93519 75.65175 5.96776 1.000 23.73971 81 ALA A CA 1
ATOM 641 C C . ALA A 1 85 ? 23.39417 76.34770 4.72230 1.000 32.85189 81 ALA A C 1
ATOM 642 O O . ALA A 1 85 ? 23.20059 77.57399 4.71809 1.000 28.71694 81 ALA A O 1
ATOM 644 N N . GLU A 1 86 ? 23.12597 75.58071 3.66078 1.000 31.16376 82 GLU A N 1
ATOM 645 C CA . GLU A 1 86 ? 22.61577 76.17485 2.43172 1.000 34.19552 82 GLU A CA 1
ATOM 646 C C . GLU A 1 86 ? 21.25819 76.82927 2.65106 1.000 33.65582 82 GLU A C 1
ATOM 647 O O . GLU A 1 86 ? 20.97775 77.88090 2.06635 1.000 31.36968 82 GLU A O 1
ATOM 653 N N . LYS A 1 87 ? 20.41678 76.24917 3.51002 1.000 28.45132 83 LYS A N 1
ATOM 654 C CA . LYS A 1 87 ? 19.14040 76.88597 3.82142 1.000 31.19851 83 LYS A CA 1
ATOM 655 C C . LYS A 1 87 ? 19.31882 78.16175 4.63626 1.000 32.68961 83 LYS A C 1
ATOM 656 O O . LYS A 1 87 ? 18.37063 78.94475 4.75370 1.000 37.73057 83 LYS A O 1
ATOM 662 N N . GLN A 1 88 ? 20.49745 78.37525 5.21453 1.000 24.26713 84 GLN A N 1
ATOM 663 C CA . GLN A 1 88 ? 20.85202 79.62806 5.87121 1.000 28.00377 84 GLN A CA 1
ATOM 664 C C . GLN A 1 88 ? 21.57864 80.58334 4.93870 1.000 29.36264 84 GLN A C 1
ATOM 665 O O . GLN A 1 88 ? 22.07265 81.61907 5.39250 1.000 33.09263 84 GLN A O 1
ATOM 671 N N . GLY A 1 89 ? 21.66427 80.25504 3.65381 1.000 28.85859 85 GLY A N 1
ATOM 672 C CA . GLY A 1 89 ? 22.28210 81.13417 2.68770 1.000 30.76829 85 GLY A CA 1
ATOM 673 C C . GLY A 1 89 ? 23.78777 81.04631 2.59614 1.000 37.18396 85 GLY A C 1
ATOM 674 O O . GLY A 1 89 ? 24.39928 81.92877 1.98318 1.000 46.62667 85 GLY A O 1
ATO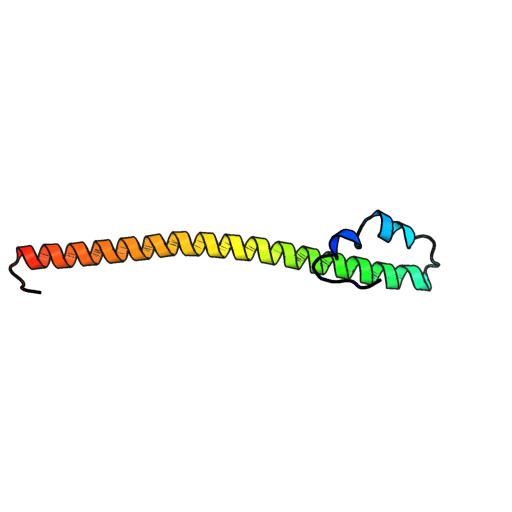M 675 N N . ILE A 1 90 ? 24.41211 80.03043 3.19787 1.000 30.07452 86 ILE A N 1
ATOM 676 C CA . ILE A 1 90 ? 25.86151 79.88518 3.09336 1.000 33.68536 86 ILE A CA 1
ATOM 677 C C . ILE A 1 90 ? 26.23337 79.44807 1.68305 1.000 37.54326 86 ILE A C 1
ATOM 678 O O . ILE A 1 90 ? 25.59942 78.55786 1.09877 1.000 36.95142 86 ILE A O 1
ATOM 683 N N . GLN A 1 91 ? 27.27831 80.07155 1.13471 1.000 51.28461 87 GLN A N 1
ATOM 684 C CA . GLN A 1 91 ? 27.73271 79.83547 -0.23172 1.000 57.02223 87 GLN A CA 1
ATOM 685 C C . GLN A 1 91 ? 28.98896 78.97042 -0.18640 1.000 56.86667 87 GLN A C 1
ATOM 686 O O . GLN A 1 91 ? 30.07391 79.46079 0.14377 1.000 55.32360 87 GLN A O 1
ATOM 692 N N . PHE A 1 92 ? 28.84829 77.69210 -0.52363 1.000 48.73076 88 PHE A N 1
ATOM 693 C CA . PHE A 1 92 ? 29.99685 76.78900 -0.53632 1.000 55.59988 88 PHE A CA 1
ATOM 694 C C . PHE A 1 92 ? 30.69170 76.74155 -1.89405 1.000 64.02080 88 PHE A C 1
ATOM 695 O O . PHE A 1 92 ? 31.52921 75.87048 -2.13818 1.000 64.57907 88 PHE A O 1
#

Organism: Haemophilus parainfluenzae (NCBI:txid729)

Nearest PDB structures (foldseek):
  8hns-assembly1_A  TM=1.002E+00  e=2.267E-11  Haemophilus parainfluenzae
  7f7p-assembly1_B  TM=5.685E-01  e=1.606E-08  Haemophilus parainfluenzae
  7f7p-assembly1_A  TM=5.607E-01  e=1.726E-08  Haemophilus parainfluenzae
  8ja0-assembly1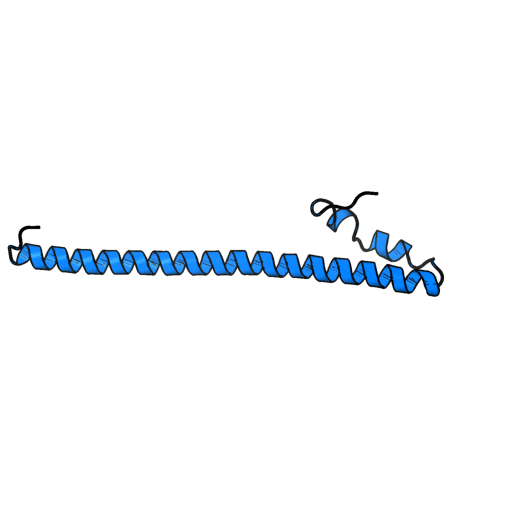_D  TM=5.521E-01  e=1.494E-08  Haemophilus parainfluenzae

Radius of gyration: 28.04 Å; Cα contacts (8 Å, |Δi|>4): 17; chains: 1; bounding box: 42×83×21 Å

B-factor: mean 37.5, std 11.88, range [19.14, 80.54]